Protein AF-A0A3L7WJD2-F1 (afdb_monomer)

Solvent-accessible surface area (backbone atoms only — not comparable to full-atom values): 5671 Å² total; per-residue (Å²): 130,84,70,54,71,47,78,56,98,89,44,78,38,63,30,85,88,67,80,88,63,91,48,61,51,57,42,83,88,50,56,68,68,58,20,53,53,44,50,61,69,74,49,54,73,66,59,56,56,57,70,74,69,75,85,86,83,60,63,42,98,87,72,44,80,47,65,54,61,40,102,83,74,46,82,34,46,57,65,52,68,66,64,68,70,122

Structure (mmCIF, N/CA/C/O backbone):
data_AF-A0A3L7WJD2-F1
#
_entry.id   AF-A0A3L7WJD2-F1
#
loop_
_atom_site.group_PDB
_atom_site.id
_atom_site.type_symbol
_atom_site.label_atom_id
_atom_site.label_alt_id
_atom_site.label_comp_id
_atom_site.label_asym_id
_atom_site.label_entity_id
_atom_site.label_seq_id
_atom_site.pdbx_PDB_ins_code
_atom_site.Cartn_x
_atom_site.Cartn_y
_atom_site.Cartn_z
_atom_site.occupancy
_atom_site.B_iso_or_equiv
_atom_site.auth_seq_id
_atom_site.auth_comp_id
_atom_site.auth_asym_id
_atom_site.auth_atom_id
_atom_site.pdbx_PDB_model_num
ATOM 1 N N . MET A 1 1 ? 3.786 12.968 -2.567 1.00 63.16 1 MET A N 1
ATOM 2 C CA . MET A 1 1 ? 3.780 13.426 -1.158 1.00 63.16 1 MET A CA 1
ATOM 3 C C . MET A 1 1 ? 3.753 12.207 -0.246 1.00 63.16 1 MET A C 1
ATOM 5 O O . MET A 1 1 ? 3.135 11.220 -0.637 1.00 63.16 1 MET A O 1
ATOM 9 N N . PRO A 1 2 ? 4.432 12.225 0.913 1.00 82.25 2 PRO A N 1
ATOM 10 C CA . PRO A 1 2 ? 4.330 11.136 1.879 1.00 82.25 2 PRO A CA 1
ATOM 11 C C . PRO A 1 2 ? 2.886 11.004 2.379 1.00 82.25 2 PRO A C 1
ATOM 13 O O . PRO A 1 2 ? 2.202 12.008 2.572 1.00 82.25 2 PRO A O 1
ATOM 16 N N . LYS A 1 3 ? 2.423 9.765 2.562 1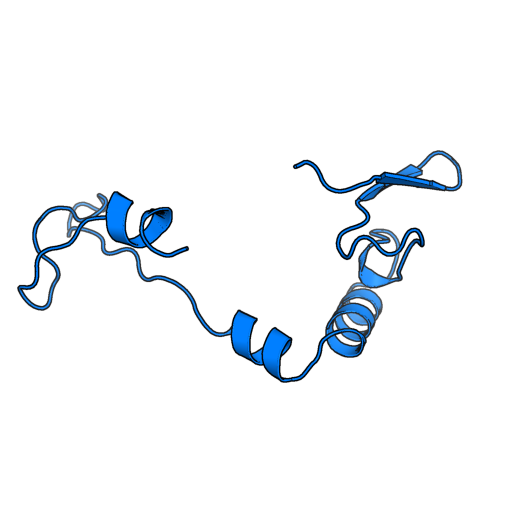.00 86.25 3 LYS A N 1
ATOM 17 C CA . LYS A 1 3 ? 1.096 9.494 3.126 1.00 86.25 3 LYS A CA 1
ATOM 18 C C . LYS A 1 3 ? 1.033 9.942 4.599 1.00 86.25 3 LYS A C 1
ATOM 20 O O . LYS A 1 3 ? 2.060 9.823 5.283 1.00 86.25 3 LYS A O 1
ATOM 25 N N . PRO A 1 4 ? -0.118 10.451 5.083 1.00 93.25 4 PRO A N 1
ATOM 26 C CA . PRO A 1 4 ? -0.305 10.812 6.487 1.00 93.25 4 PRO A CA 1
ATOM 27 C C . PRO A 1 4 ? -0.032 9.636 7.437 1.00 93.25 4 PRO A C 1
ATOM 29 O O . PRO A 1 4 ? 0.019 8.471 7.030 1.00 93.25 4 PRO A O 1
ATOM 32 N N . ARG A 1 5 ? 0.193 9.943 8.717 1.00 95.25 5 ARG A N 1
ATOM 33 C CA . ARG A 1 5 ? 0.462 8.944 9.757 1.00 95.25 5 ARG A CA 1
ATOM 34 C C . ARG A 1 5 ? -0.455 9.151 10.951 1.00 95.25 5 ARG A C 1
ATOM 36 O O . ARG A 1 5 ? -0.726 10.291 11.320 1.00 95.25 5 ARG A O 1
ATOM 43 N N . LEU A 1 6 ? -0.859 8.047 11.568 1.00 95.06 6 LEU A N 1
ATOM 44 C CA . LEU A 1 6 ? -1.685 8.014 12.771 1.00 95.06 6 LEU A CA 1
ATOM 45 C C . LEU A 1 6 ? -0.883 7.384 13.905 1.00 95.06 6 LEU A C 1
ATOM 47 O O . LEU A 1 6 ? -0.259 6.343 13.705 1.00 95.06 6 LEU A O 1
ATOM 51 N N . THR A 1 7 ? -0.908 7.993 15.087 1.00 95.31 7 THR A N 1
ATOM 52 C CA . THR A 1 7 ? -0.277 7.431 16.287 1.00 95.31 7 THR A CA 1
ATOM 53 C C . THR A 1 7 ? -1.357 7.032 17.277 1.00 95.31 7 THR A C 1
ATOM 55 O O . THR A 1 7 ? -2.086 7.889 17.768 1.00 95.31 7 THR A O 1
ATOM 58 N N . ILE A 1 8 ? -1.449 5.736 17.567 1.00 92.62 8 ILE A N 1
ATOM 59 C CA . ILE A 1 8 ? -2.438 5.147 18.476 1.00 92.62 8 ILE A CA 1
ATOM 60 C C . ILE A 1 8 ? -1.684 4.247 19.450 1.00 92.62 8 ILE A C 1
ATOM 62 O O . ILE A 1 8 ? -0.887 3.411 19.025 1.00 92.62 8 ILE A O 1
ATOM 66 N N . ASP A 1 9 ? -1.892 4.457 20.751 1.00 91.44 9 ASP A N 1
ATOM 67 C CA . ASP A 1 9 ? -1.243 3.701 21.834 1.00 91.44 9 ASP A CA 1
ATOM 68 C C . ASP A 1 9 ? 0.291 3.614 21.702 1.00 91.44 9 ASP A C 1
ATOM 70 O O . ASP A 1 9 ? 0.914 2.595 21.991 1.00 91.44 9 ASP A O 1
ATOM 74 N N . GLY A 1 10 ? 0.918 4.689 21.212 1.00 92.81 10 GLY A N 1
ATOM 75 C CA . GLY A 1 10 ? 2.367 4.760 20.999 1.00 92.81 10 GLY A CA 1
ATOM 76 C C . GLY A 1 10 ? 2.877 4.060 19.733 1.00 92.81 10 GLY A C 1
ATOM 77 O O . GLY A 1 10 ? 4.072 4.125 19.452 1.00 92.81 10 GLY A O 1
ATOM 78 N N . VAL A 1 11 ? 2.002 3.448 18.930 1.00 93.81 11 VAL A N 1
ATOM 79 C CA . VAL A 1 11 ? 2.356 2.834 17.643 1.00 93.81 11 VAL A CA 1
ATOM 80 C C . VAL A 1 11 ? 1.957 3.757 16.496 1.00 93.81 11 VAL A C 1
ATOM 82 O O . VAL A 1 11 ? 0.857 4.304 16.477 1.00 93.81 11 VAL A O 1
ATOM 85 N N . THR A 1 12 ? 2.865 3.950 15.537 1.00 94.94 12 THR A N 1
ATOM 86 C CA . THR A 1 12 ? 2.633 4.791 14.355 1.00 94.94 12 THR A CA 1
ATOM 87 C C . THR A 1 12 ? 2.282 3.942 13.135 1.00 94.94 12 THR A C 1
ATOM 89 O O . THR A 1 12 ? 3.077 3.099 12.719 1.00 94.94 12 THR A O 1
ATOM 92 N N . TYR A 1 13 ? 1.140 4.227 12.516 1.00 95.00 13 TYR A N 1
ATOM 93 C CA . TYR A 1 13 ? 0.640 3.581 11.304 1.00 95.00 13 TYR A CA 1
ATOM 94 C C . TYR A 1 13 ? 0.616 4.565 10.133 1.00 95.00 13 TYR A C 1
ATOM 96 O O . TYR A 1 13 ? 0.574 5.784 10.322 1.00 95.00 13 TYR A O 1
ATOM 104 N N . ARG A 1 14 ? 0.674 4.036 8.907 1.00 95.06 14 ARG A N 1
ATOM 105 C CA . ARG A 1 14 ? 0.471 4.825 7.684 1.00 95.06 14 ARG A CA 1
ATOM 106 C C . ARG A 1 14 ? -1.015 4.817 7.354 1.00 95.06 14 ARG A C 1
ATOM 108 O O . ARG A 1 14 ? -1.564 3.734 7.215 1.00 95.06 14 ARG A O 1
ATOM 115 N N . ASP A 1 15 ? -1.587 5.999 7.173 1.00 95.56 15 ASP A N 1
ATOM 116 C CA . ASP A 1 15 ? -2.937 6.182 6.640 1.00 95.56 15 ASP A CA 1
ATOM 117 C C . ASP A 1 15 ? -2.851 6.093 5.108 1.00 95.56 15 ASP A C 1
ATOM 119 O O . ASP A 1 15 ? -2.410 7.023 4.418 1.00 95.56 15 ASP A O 1
ATOM 123 N N . LEU A 1 16 ? -3.115 4.901 4.579 1.00 95.00 16 LEU A N 1
ATOM 124 C CA . LEU A 1 16 ? -2.865 4.559 3.182 1.00 95.00 16 LEU A CA 1
ATOM 125 C C . LEU A 1 16 ? -3.941 5.156 2.268 1.00 95.00 16 LEU A C 1
ATOM 127 O O . LEU A 1 16 ? -3.605 5.651 1.178 1.00 95.00 16 LEU A O 1
ATOM 131 N N . ASN A 1 17 ? -5.197 5.176 2.721 1.00 94.12 17 ASN A N 1
ATOM 132 C CA . ASN A 1 17 ? -6.324 5.750 1.981 1.00 94.12 17 ASN A CA 1
ATOM 133 C C . ASN A 1 17 ? -6.567 7.243 2.299 1.00 94.12 17 ASN A C 1
ATOM 135 O O . ASN A 1 17 ? -7.208 7.925 1.504 1.00 94.12 17 ASN A O 1
ATOM 139 N N . GLY A 1 18 ? -5.967 7.786 3.360 1.00 94.56 18 GLY A N 1
ATOM 140 C CA . GLY A 1 18 ? -6.011 9.206 3.716 1.00 94.56 18 GLY A CA 1
ATOM 141 C C . GLY A 1 18 ? -7.280 9.626 4.461 1.00 94.56 18 GLY A C 1
ATOM 142 O O . GLY A 1 18 ? -7.687 10.782 4.333 1.00 94.56 18 GLY A O 1
ATOM 143 N N . ASN A 1 19 ? -7.950 8.711 5.162 1.00 94.81 19 ASN A N 1
ATOM 144 C CA . ASN A 1 19 ? -9.259 8.965 5.766 1.00 94.81 19 ASN A CA 1
ATOM 145 C C . ASN A 1 19 ? -9.206 9.406 7.243 1.00 94.81 19 ASN A C 1
ATOM 147 O O . ASN A 1 19 ? -10.256 9.677 7.834 1.00 94.81 19 ASN A O 1
ATOM 151 N N . GLY A 1 20 ? -8.011 9.488 7.837 1.00 94.88 20 GLY A N 1
ATOM 152 C CA . GLY A 1 20 ? -7.804 9.971 9.200 1.00 94.88 20 GLY A CA 1
ATOM 153 C C . GLY A 1 20 ? -8.215 9.006 10.319 1.00 94.88 20 GLY A C 1
ATOM 154 O O . GLY A 1 20 ? -8.277 9.431 11.474 1.00 94.88 20 GLY A O 1
ATOM 155 N N . ARG A 1 21 ? -8.487 7.731 10.022 1.00 95.06 21 ARG A N 1
ATOM 156 C CA . ARG A 1 21 ? -8.756 6.671 11.013 1.00 95.06 21 ARG A CA 1
ATOM 157 C C . ARG A 1 21 ? -7.876 5.456 10.742 1.00 95.06 21 ARG A C 1
ATOM 159 O O . ARG A 1 21 ? -7.429 5.257 9.627 1.00 95.06 21 ARG A O 1
ATOM 166 N N . LEU A 1 22 ? -7.628 4.655 11.777 1.00 96.69 22 LEU A N 1
ATOM 167 C CA . LEU A 1 22 ? -6.925 3.384 11.617 1.00 96.69 22 LEU A CA 1
ATOM 168 C C . LEU A 1 22 ? -7.917 2.328 11.136 1.00 96.69 22 LEU A C 1
ATOM 170 O O . LEU A 1 22 ? -8.729 1.844 11.927 1.00 96.69 22 LEU A O 1
ATOM 174 N N . ASP A 1 23 ? -7.847 1.984 9.855 1.00 97.88 23 ASP A N 1
ATOM 175 C CA . ASP A 1 23 ? -8.626 0.878 9.303 1.00 97.88 23 ASP A CA 1
ATOM 176 C C . ASP A 1 23 ? -7.976 -0.481 9.627 1.00 97.88 23 ASP A C 1
ATOM 178 O O . ASP A 1 23 ? -6.772 -0.579 9.886 1.00 97.88 23 ASP A O 1
ATOM 182 N N . VAL A 1 24 ? -8.762 -1.565 9.601 1.00 98.06 24 VAL A N 1
ATOM 183 C CA . VAL A 1 24 ? -8.284 -2.910 9.978 1.00 98.06 24 VAL A CA 1
ATOM 184 C C . VAL A 1 24 ? -7.127 -3.340 9.080 1.00 98.06 24 VAL A C 1
ATOM 186 O O . VAL A 1 24 ? -6.147 -3.889 9.581 1.00 98.06 24 VAL A O 1
ATOM 189 N N . TYR A 1 25 ? -7.186 -3.061 7.774 1.00 98.00 25 TYR A N 1
ATOM 190 C CA . TYR A 1 25 ? -6.118 -3.428 6.838 1.00 98.00 25 TYR A CA 1
ATOM 191 C C . TYR A 1 25 ? -4.773 -2.726 7.115 1.00 98.00 25 TYR A C 1
ATOM 193 O O . TYR A 1 25 ? -3.708 -3.268 6.775 1.00 98.00 25 TYR A O 1
ATOM 201 N N . GLU A 1 26 ? -4.807 -1.565 7.770 1.00 97.25 26 GLU A N 1
ATOM 202 C CA . GLU A 1 26 ? -3.641 -0.748 8.124 1.00 97.25 26 GLU A CA 1
ATOM 203 C C . GLU A 1 26 ? -2.989 -1.191 9.443 1.00 97.25 26 GLU A C 1
ATOM 205 O O . GLU A 1 26 ? -1.784 -0.992 9.631 1.00 97.25 26 GLU A O 1
ATOM 210 N N . ASP A 1 27 ? -3.745 -1.848 10.328 1.00 96.62 27 ASP A N 1
ATOM 211 C CA . ASP A 1 27 ? -3.240 -2.399 11.586 1.00 96.62 27 ASP A CA 1
ATOM 212 C C . ASP A 1 27 ? -2.534 -3.746 11.356 1.00 96.62 27 ASP A C 1
ATOM 214 O O . ASP A 1 27 ? -3.151 -4.795 11.159 1.00 96.62 27 ASP A O 1
ATOM 218 N N . SER A 1 28 ? -1.201 -3.739 11.420 1.00 93.31 28 SER A N 1
ATOM 219 C CA . SER A 1 28 ? -0.370 -4.935 11.237 1.00 93.31 28 SER A CA 1
ATOM 220 C C . SER A 1 28 ? -0.519 -5.989 12.339 1.00 93.31 28 SER A C 1
ATOM 222 O O . SER A 1 28 ? -0.018 -7.099 12.164 1.00 93.31 28 SER A O 1
ATOM 224 N N . ARG A 1 29 ? -1.189 -5.669 13.453 1.00 94.81 29 ARG A N 1
ATOM 225 C CA . ARG A 1 29 ? -1.460 -6.603 14.558 1.00 94.81 29 ARG A CA 1
ATOM 226 C C . ARG A 1 29 ? -2.689 -7.477 14.295 1.00 94.81 29 ARG A C 1
ATOM 228 O O . ARG A 1 29 ? -2.884 -8.467 14.994 1.00 94.81 29 ARG A O 1
ATOM 235 N N . GLN A 1 30 ? -3.526 -7.103 13.325 1.00 97.38 30 GLN A N 1
ATOM 236 C CA . GLN A 1 30 ? -4.737 -7.842 12.971 1.00 97.38 30 GLN A CA 1
ATOM 237 C C . GLN A 1 30 ? -4.409 -9.095 12.139 1.00 97.38 30 GLN A C 1
ATOM 239 O O . GLN A 1 30 ? -3.421 -9.093 11.394 1.00 97.38 30 GLN A O 1
ATOM 244 N N . PRO A 1 31 ? -5.241 -10.155 12.210 1.00 98.38 31 PRO A N 1
ATOM 245 C CA . PRO A 1 31 ? -5.084 -11.344 11.373 1.00 98.38 31 PRO A CA 1
ATOM 246 C C . PRO A 1 31 ? -5.048 -11.005 9.880 1.00 98.38 31 PRO A C 1
ATOM 248 O O . PRO A 1 31 ? -5.753 -10.103 9.423 1.00 98.38 31 PRO A O 1
ATOM 251 N N . LEU A 1 32 ? -4.261 -11.756 9.107 1.00 98.19 32 LEU A N 1
ATOM 252 C CA . LEU A 1 32 ? -4.075 -11.511 7.675 1.00 98.19 32 LEU A CA 1
ATOM 253 C C . LEU A 1 32 ? -5.413 -11.480 6.925 1.00 98.19 32 LEU A C 1
ATOM 255 O O . LEU A 1 32 ? -5.671 -10.566 6.148 1.00 98.19 32 LEU A O 1
ATOM 259 N N . GLU A 1 33 ? -6.279 -12.448 7.194 1.00 98.56 33 GLU A N 1
ATOM 260 C CA . GLU A 1 33 ? -7.571 -12.618 6.536 1.00 98.56 33 GLU A CA 1
ATOM 261 C C . GLU A 1 33 ? -8.503 -11.438 6.827 1.00 98.56 33 GLU A C 1
ATOM 263 O O . GLU A 1 33 ? -9.189 -10.953 5.926 1.00 98.56 33 GLU A O 1
ATOM 268 N N . ALA A 1 34 ? -8.479 -10.9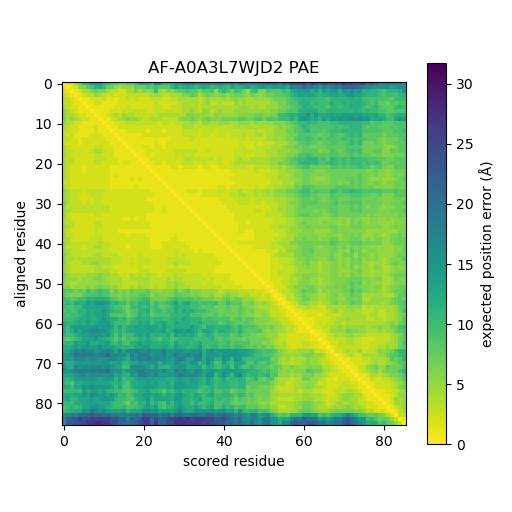22 8.061 1.00 98.56 34 ALA A N 1
ATOM 269 C CA . ALA A 1 34 ? -9.248 -9.742 8.446 1.00 98.56 34 ALA A CA 1
ATOM 270 C C . ALA A 1 34 ? -8.778 -8.503 7.672 1.00 98.56 34 ALA A C 1
ATOM 272 O O . ALA A 1 34 ? -9.595 -7.752 7.141 1.00 98.56 34 ALA A O 1
ATOM 273 N N . ARG A 1 35 ? -7.457 -8.334 7.535 1.00 98.44 35 ARG A N 1
ATOM 274 C CA . ARG A 1 35 ? -6.850 -7.221 6.792 1.00 98.44 35 ARG A CA 1
ATOM 275 C C . ARG A 1 35 ? -7.173 -7.277 5.301 1.00 98.44 35 ARG A C 1
ATOM 277 O O . ARG A 1 35 ? -7.500 -6.256 4.704 1.00 98.44 35 ARG A O 1
ATOM 284 N N . VAL A 1 36 ? -7.106 -8.466 4.703 1.00 98.12 36 VAL A N 1
ATOM 285 C CA . VAL A 1 36 ? -7.451 -8.674 3.289 1.00 98.12 36 VAL A CA 1
ATOM 286 C C . VAL A 1 36 ? -8.934 -8.391 3.050 1.00 98.12 36 VAL A C 1
ATOM 288 O O . VAL A 1 36 ? -9.273 -7.686 2.100 1.00 98.12 36 VAL A O 1
ATOM 291 N N . SER A 1 37 ? -9.814 -8.905 3.914 1.00 98.38 37 SER A N 1
ATOM 292 C CA . SER A 1 37 ? -11.257 -8.696 3.781 1.00 98.38 37 SER A CA 1
ATOM 293 C C . SER A 1 37 ? -11.644 -7.224 3.916 1.00 98.38 37 SER A C 1
ATOM 295 O O . SER A 1 37 ? -12.481 -6.754 3.150 1.00 98.38 37 SER A O 1
ATOM 297 N N . ASP A 1 38 ? -11.044 -6.499 4.862 1.00 98.56 38 ASP A N 1
ATOM 298 C CA . ASP A 1 38 ? -11.298 -5.069 5.053 1.00 98.56 38 ASP A CA 1
ATOM 299 C C . ASP A 1 38 ? -10.832 -4.248 3.841 1.00 98.56 38 ASP A C 1
ATOM 301 O O . ASP A 1 38 ? -11.632 -3.522 3.252 1.00 98.56 38 ASP A O 1
ATOM 305 N N . LEU A 1 39 ? -9.593 -4.451 3.370 1.00 97.69 39 LEU A N 1
ATOM 306 C CA . LEU A 1 39 ? -9.075 -3.759 2.183 1.00 97.69 39 LEU A CA 1
ATOM 307 C C . LEU A 1 39 ? -9.967 -3.990 0.957 1.00 97.69 39 LEU A C 1
ATOM 309 O O . LEU A 1 39 ? -10.393 -3.042 0.300 1.00 97.69 39 LEU A O 1
ATOM 313 N N . LEU A 1 40 ? -10.288 -5.251 0.652 1.00 97.50 40 LEU A N 1
ATOM 314 C CA . LEU A 1 40 ? -11.132 -5.577 -0.498 1.00 97.50 40 LEU A CA 1
ATOM 315 C C . LEU A 1 40 ? -12.579 -5.095 -0.318 1.00 97.50 40 LEU A C 1
ATOM 317 O O . LEU A 1 40 ? -13.255 -4.846 -1.318 1.00 97.50 40 LEU A O 1
ATOM 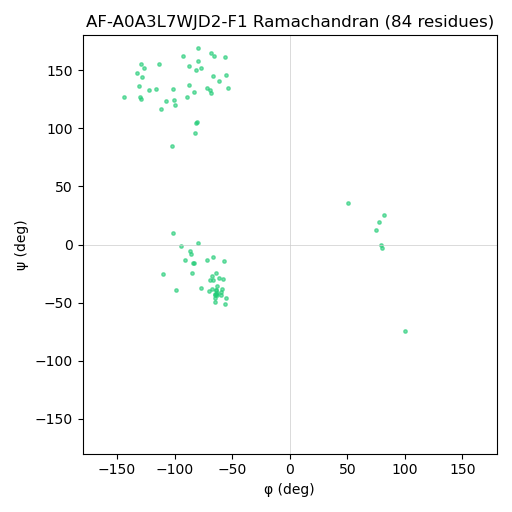321 N N . GLY A 1 41 ? -13.067 -4.971 0.917 1.00 97.81 41 GLY A N 1
ATOM 322 C CA . GLY A 1 41 ? -14.384 -4.416 1.230 1.00 97.81 41 GLY A CA 1
ATOM 323 C C . GLY A 1 41 ? -14.480 -2.912 0.969 1.00 97.81 41 GLY A C 1
ATOM 324 O O . GLY A 1 41 ? -15.546 -2.432 0.590 1.00 97.81 41 GLY A O 1
ATOM 325 N N . GLN A 1 42 ? -13.369 -2.184 1.107 1.00 97.25 42 GLN A N 1
ATOM 326 C CA . GLN A 1 42 ? -13.306 -0.736 0.889 1.00 97.25 42 GLN A CA 1
ATOM 327 C C . GLN A 1 42 ? -13.109 -0.332 -0.582 1.00 97.25 42 GLN A C 1
ATOM 329 O O . GLN A 1 42 ? -13.356 0.818 -0.934 1.00 97.25 42 GLN A O 1
ATOM 334 N N . MET A 1 43 ? -12.690 -1.256 -1.452 1.00 97.50 43 MET A N 1
ATOM 335 C CA . MET A 1 43 ? -12.441 -0.969 -2.867 1.00 97.50 43 MET A CA 1
ATOM 336 C C . MET A 1 43 ? -13.694 -1.107 -3.737 1.00 97.50 43 MET A C 1
ATOM 338 O O . MET A 1 43 ? -14.416 -2.111 -3.694 1.00 97.50 43 MET A O 1
ATOM 342 N N . THR A 1 44 ? -13.876 -0.153 -4.643 1.00 97.50 44 THR A N 1
ATOM 343 C CA . THR A 1 44 ? -14.817 -0.239 -5.762 1.00 97.50 44 THR A CA 1
ATOM 344 C C . THR A 1 44 ? -14.400 -1.332 -6.752 1.00 97.50 44 THR A C 1
ATOM 346 O O . THR A 1 44 ? -13.250 -1.776 -6.800 1.00 97.50 44 THR A O 1
ATOM 349 N N . LEU A 1 45 ? -15.335 -1.766 -7.605 1.00 97.19 45 LEU A N 1
ATOM 350 C CA . LEU A 1 45 ? -15.029 -2.724 -8.673 1.00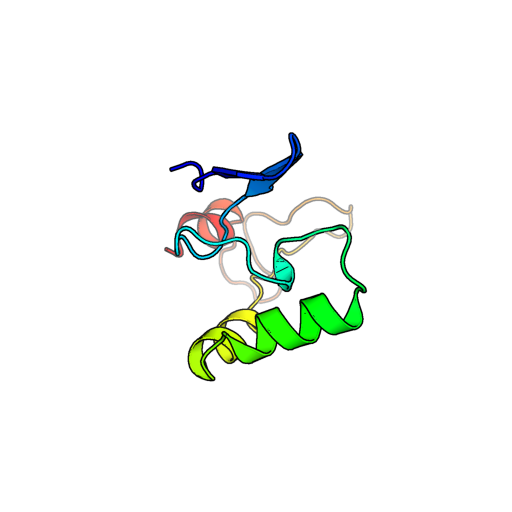 97.19 45 LEU A CA 1
ATOM 351 C C . LEU A 1 45 ? -13.951 -2.192 -9.634 1.00 97.19 45 LEU A C 1
ATOM 353 O O . LEU A 1 45 ? -13.086 -2.953 -10.061 1.00 97.19 45 LEU A O 1
ATOM 357 N N . ALA A 1 46 ? -13.988 -0.894 -9.946 1.00 96.69 46 ALA A N 1
ATOM 358 C CA . ALA A 1 46 ? -13.010 -0.257 -10.820 1.00 96.69 46 ALA A CA 1
ATOM 359 C C . ALA A 1 46 ? -11.604 -0.265 -10.201 1.00 96.69 46 ALA A C 1
ATOM 361 O O . ALA A 1 46 ? -10.642 -0.616 -10.877 1.00 96.69 46 ALA A O 1
ATOM 362 N N . GLU A 1 47 ? -11.483 0.040 -8.908 1.00 95.25 47 GLU A N 1
ATOM 363 C CA . GLU A 1 47 ? -10.197 -0.019 -8.202 1.00 95.25 47 GLU A CA 1
ATOM 364 C C . GLU A 1 47 ? -9.652 -1.450 -8.148 1.00 95.25 47 GLU A C 1
ATOM 366 O O . GLU A 1 47 ? -8.459 -1.658 -8.359 1.00 95.25 47 GLU A O 1
ATOM 371 N N . LYS A 1 48 ? -10.516 -2.457 -7.944 1.00 95.69 48 LYS A N 1
ATOM 372 C CA . LYS A 1 48 ? -10.117 -3.876 -7.991 1.00 95.69 48 LYS A CA 1
ATOM 373 C C . LYS A 1 48 ? -9.614 -4.279 -9.372 1.00 95.69 48 LYS A C 1
ATOM 375 O O . LYS A 1 48 ? -8.597 -4.957 -9.476 1.00 95.69 48 LYS A O 1
ATOM 380 N N . ALA A 1 49 ? -10.306 -3.851 -10.427 1.00 94.94 49 ALA A N 1
ATOM 381 C CA . ALA A 1 49 ? -9.869 -4.085 -11.799 1.00 94.94 49 ALA A CA 1
ATOM 382 C C . ALA A 1 49 ? -8.528 -3.391 -12.091 1.00 94.94 49 ALA A C 1
ATOM 384 O O . ALA A 1 49 ? -7.682 -3.962 -12.775 1.00 94.94 49 ALA A O 1
ATOM 385 N N . GLY A 1 50 ? -8.299 -2.206 -11.517 1.00 92.44 50 GLY A N 1
ATOM 386 C CA . GLY A 1 50 ? -7.033 -1.479 -11.617 1.00 92.44 50 GLY A CA 1
ATOM 387 C C . GLY A 1 50 ? -5.823 -2.264 -11.100 1.00 92.44 50 GLY A C 1
ATOM 388 O O . GLY A 1 50 ? -4.736 -2.118 -11.648 1.00 92.44 50 GLY A O 1
ATOM 389 N N . LEU A 1 51 ? -6.008 -3.155 -10.117 1.00 92.94 51 LEU A N 1
ATOM 390 C CA . LEU A 1 51 ? -4.932 -4.007 -9.588 1.00 92.94 51 LEU A CA 1
ATOM 391 C C . LEU A 1 51 ? -4.491 -5.129 -10.538 1.00 92.94 51 LEU A C 1
ATOM 393 O O . LEU A 1 51 ? -3.467 -5.763 -10.300 1.00 92.94 51 LEU A O 1
ATOM 397 N N . MET A 1 52 ? -5.255 -5.417 -11.591 1.00 93.00 52 MET A N 1
ATOM 398 C CA . MET A 1 52 ? -4.976 -6.553 -12.478 1.00 93.00 52 MET A CA 1
ATOM 399 C C . MET A 1 52 ? -3.994 -6.203 -13.604 1.00 93.00 52 MET A C 1
ATOM 401 O O . MET A 1 52 ? -3.567 -7.087 -14.348 1.00 93.00 52 MET A O 1
ATOM 405 N N . PHE A 1 53 ? -3.598 -4.933 -13.725 1.00 86.69 53 PHE A N 1
ATOM 406 C CA . PHE A 1 53 ? -2.683 -4.461 -14.759 1.00 86.69 53 PHE A CA 1
ATOM 407 C C . PHE A 1 53 ? -1.262 -4.313 -14.218 1.00 86.69 53 PHE A C 1
ATOM 409 O O . PHE A 1 53 ? -1.002 -3.515 -13.322 1.00 86.69 53 PHE A O 1
ATOM 416 N N . HIS A 1 54 ? -0.331 -5.051 -14.818 1.00 83.62 54 HIS A N 1
ATOM 417 C CA . HIS A 1 54 ? 1.092 -4.984 -14.508 1.00 83.62 54 HIS A CA 1
ATOM 418 C C . HIS A 1 54 ? 1.856 -4.628 -15.782 1.00 83.62 54 HIS A C 1
ATOM 420 O O . HIS A 1 54 ? 1.605 -5.209 -16.840 1.00 83.62 54 HIS A O 1
ATOM 426 N N . ASN A 1 55 ? 2.779 -3.670 -15.694 1.00 80.75 55 ASN A N 1
ATOM 427 C CA . ASN A 1 55 ? 3.680 -3.381 -16.805 1.00 80.75 55 ASN A CA 1
ATOM 428 C C . ASN A 1 55 ? 4.690 -4.522 -16.942 1.00 80.75 55 ASN A C 1
ATOM 430 O O . ASN A 1 55 ? 5.260 -4.980 -15.951 1.00 80.75 55 ASN A O 1
ATOM 434 N N . PHE A 1 56 ? 4.908 -4.973 -18.173 1.00 78.50 56 PHE A N 1
ATOM 435 C CA . PHE A 1 56 ? 5.918 -5.981 -18.458 1.00 78.50 56 PHE A CA 1
ATOM 436 C C . PHE A 1 56 ? 7.288 -5.323 -18.609 1.00 78.50 56 PHE A C 1
ATOM 438 O O . PHE A 1 56 ? 7.445 -4.364 -19.371 1.00 78.50 56 PHE A O 1
ATOM 445 N N . THR A 1 57 ? 8.281 -5.889 -17.926 1.00 85.06 57 THR A N 1
ATOM 446 C CA . THR A 1 57 ? 9.694 -5.591 -18.164 1.00 85.06 57 THR A CA 1
ATOM 447 C C . THR A 1 57 ? 10.333 -6.778 -18.864 1.00 85.06 57 THR A C 1
ATOM 449 O O . THR A 1 57 ? 10.262 -7.900 -18.360 1.00 85.06 57 THR A O 1
ATOM 452 N N . PHE A 1 58 ? 10.924 -6.546 -20.034 1.00 86.06 58 PHE A N 1
ATOM 453 C CA . PHE A 1 58 ? 11.590 -7.600 -20.799 1.00 86.06 58 PHE A CA 1
ATOM 454 C C . PHE A 1 58 ? 13.052 -7.758 -20.366 1.00 86.06 58 PHE A C 1
ATOM 456 O O . PHE A 1 58 ? 13.681 -6.813 -19.890 1.00 86.06 58 PHE A O 1
ATOM 463 N N . MET A 1 59 ? 13.594 -8.962 -20.547 1.00 88.25 59 MET A N 1
ATOM 464 C CA . MET A 1 59 ? 14.977 -9.306 -20.208 1.00 88.25 59 MET A CA 1
ATOM 465 C C . MET A 1 59 ? 15.691 -9.915 -21.417 1.00 88.25 59 MET A C 1
ATOM 467 O O . MET A 1 59 ? 15.044 -10.522 -22.273 1.00 88.25 59 MET A O 1
ATOM 471 N N . THR A 1 60 ? 17.010 -9.746 -21.479 1.00 88.06 60 THR A N 1
ATOM 472 C CA . THR A 1 60 ? 17.883 -10.431 -22.441 1.00 88.06 60 THR A CA 1
ATOM 473 C C . THR A 1 60 ? 18.187 -11.860 -21.980 1.00 88.06 60 THR A C 1
ATOM 475 O O . THR A 1 60 ? 17.909 -12.225 -20.835 1.00 88.06 60 THR A O 1
ATOM 478 N N . GLU A 1 61 ? 18.777 -12.678 -22.855 1.00 88.31 61 GLU A N 1
ATOM 479 C CA . GLU A 1 61 ? 19.185 -14.054 -22.526 1.00 88.31 61 GLU A CA 1
ATOM 480 C C . GLU A 1 61 ? 20.239 -14.095 -21.401 1.00 88.31 61 GLU A C 1
ATOM 482 O O . GLU A 1 61 ? 20.263 -15.008 -20.581 1.00 88.31 61 GLU A O 1
ATOM 487 N N . GLU A 1 62 ? 21.047 -13.043 -21.290 1.00 90.44 62 GLU A N 1
ATOM 488 C CA . GLU A 1 62 ? 22.079 -12.848 -20.268 1.00 90.44 62 GLU A CA 1
ATOM 489 C C . GLU A 1 62 ? 21.514 -12.357 -18.922 1.00 90.44 6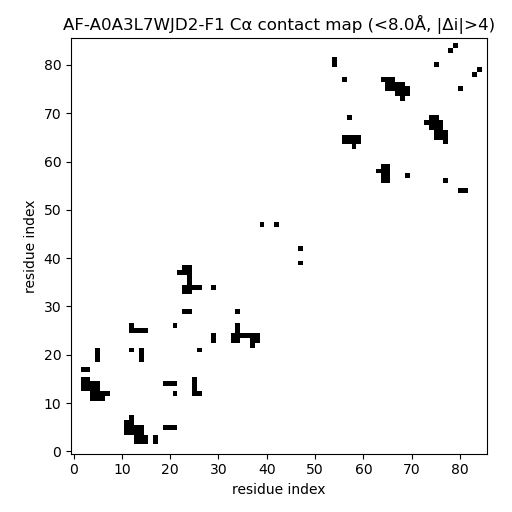2 GLU A C 1
ATOM 491 O O . GLU A 1 62 ? 22.271 -12.109 -17.983 1.00 90.44 62 GLU A O 1
ATOM 496 N N . GLY A 1 63 ? 20.191 -12.192 -18.813 1.00 88.00 63 GLY A 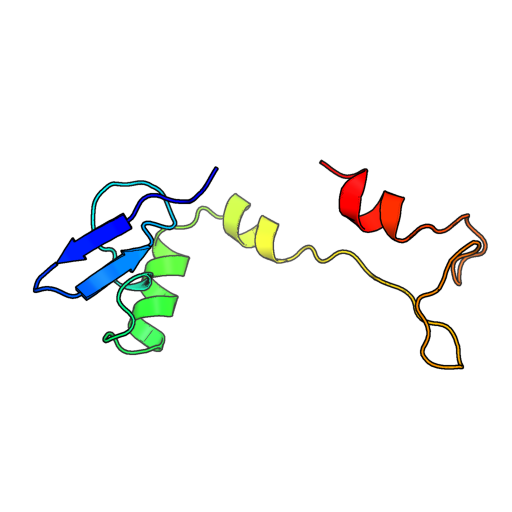N 1
ATOM 497 C CA . GLY A 1 63 ? 19.519 -11.768 -17.583 1.00 88.00 63 GLY A CA 1
ATOM 498 C C . GLY A 1 63 ? 19.635 -10.272 -17.283 1.00 88.00 63 GLY A C 1
ATOM 499 O O . GLY A 1 63 ? 19.426 -9.854 -16.143 1.00 88.00 63 GLY A O 1
ATOM 500 N N . THR A 1 64 ? 19.961 -9.454 -18.286 1.00 89.81 64 THR A N 1
ATOM 501 C CA . THR A 1 64 ? 19.931 -7.988 -18.170 1.00 89.81 64 THR A CA 1
ATOM 502 C C . THR A 1 64 ? 18.585 -7.428 -18.628 1.00 89.81 64 THR A C 1
ATOM 504 O O . THR A 1 64 ? 17.814 -8.121 -19.291 1.00 89.81 64 THR A O 1
ATOM 507 N N . ILE A 1 65 ? 18.262 -6.186 -18.255 1.00 88.88 65 ILE A N 1
ATOM 508 C CA . ILE A 1 65 ? 17.038 -5.525 -18.728 1.00 88.88 65 ILE A CA 1
ATOM 509 C C . ILE A 1 65 ? 17.180 -5.251 -20.227 1.00 88.88 65 ILE A C 1
ATOM 511 O O . ILE A 1 65 ? 18.196 -4.713 -20.667 1.00 88.88 65 ILE A O 1
ATOM 515 N N . LEU A 1 66 ? 16.166 -5.629 -21.004 1.00 88.19 66 LEU A N 1
ATOM 516 C CA . LEU A 1 66 ? 16.142 -5.370 -22.438 1.00 88.19 66 LEU A CA 1
ATOM 517 C C . LEU A 1 66 ? 15.970 -3.868 -22.691 1.00 88.19 66 LEU A C 1
ATOM 519 O O . LEU A 1 66 ? 15.070 -3.245 -22.145 1.00 88.19 66 LEU A O 1
ATOM 523 N N . GLU A 1 67 ? 16.781 -3.301 -23.574 1.00 89.88 67 GLU A N 1
ATOM 524 C CA . GLU A 1 67 ? 16.638 -1.929 -24.068 1.00 89.88 67 GLU A CA 1
ATOM 525 C C . GLU A 1 67 ? 16.774 -1.948 -25.597 1.00 89.88 67 GLU A C 1
ATOM 527 O O . GLU A 1 67 ? 17.493 -2.775 -26.161 1.00 89.88 67 GLU A O 1
ATOM 532 N N . GLY A 1 68 ? 16.080 -1.052 -26.296 1.00 86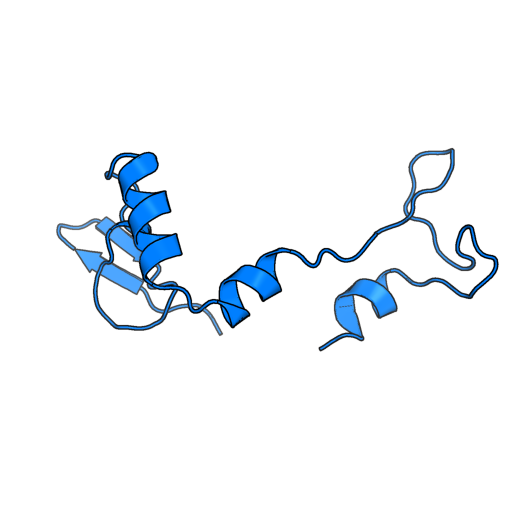.38 68 GLY A N 1
ATOM 533 C CA . GLY A 1 68 ? 16.169 -0.911 -27.750 1.00 86.38 68 GLY A CA 1
ATOM 534 C C . GLY A 1 68 ? 15.024 -1.576 -28.506 1.00 86.38 68 GLY A C 1
ATOM 535 O O . GLY A 1 68 ? 14.161 -0.867 -29.015 1.00 86.38 68 GLY A O 1
ATOM 536 N N . GLN A 1 69 ? 14.994 -2.907 -28.618 1.00 83.81 69 GLN A N 1
ATOM 537 C CA . GLN A 1 69 ? 13.988 -3.618 -29.421 1.00 83.81 69 GLN A CA 1
ATOM 538 C C . GLN A 1 69 ? 13.313 -4.729 -28.616 1.00 83.81 69 GLN A C 1
ATOM 540 O O . GLN A 1 69 ? 13.981 -5.606 -28.083 1.00 83.81 69 GLN A O 1
ATOM 545 N N . SER A 1 70 ? 11.981 -4.699 -28.544 1.00 84.56 70 SER A N 1
ATOM 546 C CA . SER A 1 70 ? 11.169 -5.742 -27.904 1.00 84.56 70 SER A CA 1
ATOM 547 C C . SER A 1 70 ? 11.201 -7.066 -28.686 1.00 84.56 70 SER A C 1
ATOM 549 O O . SER A 1 70 ? 11.485 -7.060 -29.888 1.00 84.56 70 SER A O 1
ATOM 551 N N . PRO A 1 71 ? 10.776 -8.191 -28.074 1.00 82.38 71 PRO A N 1
ATOM 552 C CA . PRO A 1 71 ? 10.610 -9.478 -28.767 1.00 82.38 71 PRO A CA 1
ATOM 553 C C . PRO A 1 71 ? 9.660 -9.448 -29.978 1.00 82.38 71 PRO A C 1
ATOM 555 O O . PRO A 1 71 ? 9.650 -10.371 -30.786 1.00 82.38 71 PRO A O 1
ATOM 558 N N . TRP A 1 72 ? 8.865 -8.385 -30.115 1.00 82.75 72 TRP A N 1
ATOM 559 C CA . TRP A 1 72 ? 7.921 -8.169 -31.215 1.00 82.75 72 TRP A CA 1
ATOM 560 C C . TRP A 1 72 ? 8.446 -7.195 -32.275 1.00 82.75 72 TRP A C 1
ATOM 562 O O . TRP A 1 72 ? 7.699 -6.750 -33.142 1.00 82.75 72 TRP A O 1
ATOM 572 N N . GLY A 1 73 ? 9.722 -6.820 -32.197 1.00 83.25 73 GLY A N 1
ATOM 573 C CA . GLY A 1 73 ? 10.383 -5.967 -33.175 1.00 83.25 73 GLY A CA 1
ATOM 574 C C . GLY A 1 73 ? 10.109 -4.466 -33.029 1.00 83.25 73 GLY A C 1
ATOM 575 O O . GLY A 1 73 ? 10.708 -3.683 -33.763 1.00 83.25 73 GLY A O 1
ATOM 576 N N . ALA A 1 74 ? 9.258 -4.051 -32.087 1.00 84.31 74 ALA A N 1
ATOM 577 C CA . ALA A 1 74 ? 8.982 -2.643 -31.795 1.00 84.31 74 ALA A CA 1
ATOM 578 C C . ALA A 1 74 ? 10.058 -2.026 -30.879 1.00 84.31 74 ALA A C 1
ATOM 580 O O . ALA A 1 74 ? 10.590 -2.758 -30.036 1.00 84.31 74 ALA A O 1
ATOM 581 N N . PRO A 1 75 ? 10.341 -0.709 -30.981 1.00 85.94 75 PRO A N 1
ATOM 582 C CA . PRO A 1 75 ? 11.207 -0.012 -30.036 1.00 85.94 75 PRO A CA 1
ATOM 583 C C . PRO A 1 75 ? 10.752 -0.222 -28.589 1.00 85.94 75 PRO A C 1
ATOM 585 O O . PRO A 1 75 ? 9.560 -0.129 -28.291 1.00 85.94 75 PRO A O 1
ATOM 588 N N . TYR A 1 76 ? 11.695 -0.515 -27.699 1.00 86.94 76 TYR A N 1
ATOM 589 C CA . TYR A 1 76 ? 11.448 -0.747 -26.282 1.00 86.94 76 TYR A CA 1
ATOM 590 C C . TYR A 1 76 ? 12.408 0.068 -25.427 1.00 86.94 76 TYR A C 1
ATOM 592 O O . TYR A 1 76 ? 13.603 0.130 -25.706 1.00 86.94 76 TYR A O 1
ATOM 600 N N . SER A 1 77 ? 11.859 0.673 -24.382 1.00 87.25 77 SER A N 1
ATOM 601 C CA . SER A 1 77 ? 12.589 1.442 -23.385 1.00 87.25 77 SER A CA 1
ATOM 602 C C . SER A 1 77 ? 11.931 1.204 -22.039 1.00 87.25 77 SER A C 1
ATOM 604 O O . SER A 1 77 ? 10.709 1.368 -21.897 1.00 87.25 77 SER A O 1
ATOM 606 N N . THR A 1 78 ? 12.718 0.809 -21.042 1.00 86.44 78 THR A N 1
ATOM 607 C CA . THR A 1 78 ? 12.185 0.626 -19.687 1.00 86.44 78 THR A CA 1
ATOM 608 C C . THR A 1 78 ? 11.781 1.966 -19.097 1.00 86.44 78 THR A C 1
ATOM 610 O O . THR A 1 78 ? 10.738 2.067 -18.455 1.00 86.44 78 THR A O 1
ATOM 613 N N . ALA A 1 79 ? 12.564 3.016 -19.359 1.00 84.81 79 ALA A N 1
ATOM 614 C CA . ALA A 1 79 ? 12.263 4.356 -18.878 1.00 84.81 79 ALA A CA 1
ATOM 615 C C . ALA A 1 79 ? 10.901 4.842 -19.394 1.00 84.81 79 ALA A C 1
ATOM 617 O O . ALA A 1 79 ? 10.088 5.328 -18.611 1.00 84.81 79 ALA A O 1
ATOM 618 N N . ASP A 1 80 ? 10.604 4.621 -20.673 1.00 83.88 80 ASP A N 1
ATOM 619 C CA . ASP A 1 80 ? 9.310 5.003 -21.241 1.00 83.88 80 ASP A CA 1
ATOM 620 C C . ASP A 1 80 ? 8.180 4.110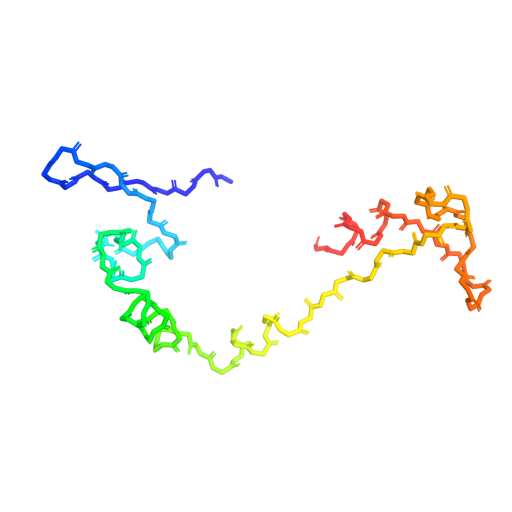 -20.709 1.00 83.88 80 ASP A C 1
ATOM 622 O O . ASP A 1 80 ? 7.103 4.590 -20.359 1.00 83.88 80 ASP A O 1
ATOM 626 N N . SER A 1 81 ? 8.436 2.809 -20.568 1.00 79.38 81 SER A N 1
ATOM 627 C CA . SER A 1 81 ? 7.443 1.851 -20.065 1.00 79.38 81 SER A CA 1
ATOM 628 C C . SER A 1 81 ? 7.075 2.076 -18.593 1.00 79.38 81 SER A C 1
ATOM 630 O O . SER A 1 81 ? 5.950 1.777 -18.194 1.00 79.38 81 SER A O 1
ATOM 632 N N . VAL A 1 82 ? 8.011 2.589 -17.786 1.00 79.38 82 VAL A N 1
ATOM 633 C CA . VAL A 1 82 ? 7.851 2.783 -16.335 1.00 79.38 82 VAL A CA 1
ATOM 634 C C . VAL A 1 82 ? 7.474 4.221 -15.981 1.00 79.38 82 VAL A C 1
ATOM 636 O O . VAL A 1 82 ? 6.656 4.421 -15.086 1.00 79.38 82 VAL A O 1
ATOM 639 N N . PHE A 1 83 ? 8.050 5.219 -16.656 1.00 79.44 83 PHE A N 1
ATOM 640 C CA . PHE A 1 83 ? 7.901 6.631 -16.284 1.00 79.44 83 PHE A CA 1
ATOM 641 C C . PHE A 1 83 ? 7.053 7.452 -17.256 1.00 79.44 83 PHE A C 1
ATOM 643 O O . PHE A 1 83 ? 6.487 8.453 -16.830 1.00 79.44 83 PHE A O 1
ATOM 650 N N . ALA A 1 84 ? 6.941 7.067 -18.534 1.00 67.56 84 ALA A N 1
ATOM 651 C CA . ALA A 1 84 ? 6.186 7.858 -19.515 1.00 67.56 84 ALA A CA 1
ATOM 652 C C . ALA A 1 84 ? 4.681 7.538 -19.538 1.00 67.56 84 ALA A C 1
ATOM 654 O O . ALA A 1 84 ? 3.907 8.245 -20.183 1.00 67.56 84 ALA A O 1
ATOM 655 N N . LYS A 1 85 ? 4.240 6.501 -18.818 1.00 58.25 85 LYS A N 1
ATOM 656 C CA . LYS A 1 85 ? 2.820 6.244 -18.561 1.00 58.25 85 LYS A CA 1
ATOM 657 C C . LYS A 1 85 ? 2.462 6.682 -17.150 1.00 58.25 85 LYS A C 1
ATOM 659 O O . LYS A 1 85 ? 2.466 5.833 -16.274 1.00 58.25 85 LYS A O 1
ATOM 664 N N . HIS A 1 86 ? 2.152 7.969 -16.983 1.00 50.47 86 HIS A N 1
ATOM 665 C CA . HIS A 1 86 ? 1.159 8.553 -16.066 1.00 50.47 86 HIS A CA 1
ATOM 666 C C . HIS A 1 86 ? 1.010 10.049 -16.359 1.00 50.47 86 HIS A C 1
ATOM 668 O O . HIS A 1 86 ? 2.043 10.751 -16.375 1.00 50.47 86 HIS A O 1
#

Radius of gyration: 19.21 Å; Cα contacts (8 Å, |Δi|>4): 82; chains: 1; bounding box: 37×28×55 Å

Nearest PDB structures (foldseek):
  7qe1-assembly1_A  TM=9.167E-01  e=1.508E-04  unidentified
  7qe2-assembly2_B  TM=6.356E-01  e=5.530E-05  unidentified
  7qe1-assembly2_B  TM=6.522E-01  e=1.080E-04  unidentified
  7qee-assembly1_A  TM=6.479E-01  e=1.010E-04  synthetic construct
  7qee-assembly2_B  TM=6.884E-01  e=3.149E-04  synthetic construct

Sequence (86 aa):
MPKPRLTIDGVTYRDLNGNGRLDVYEDSRQPLEARVSDLLGQMTLAEKAGLMFHNFTFMTEEGTILEGQSPWGAPYSTADSVFAKH

Secondary structure (DSSP, 8-state):
-PPPEEEETTEEEE-SS-SSS--GGG-TTS-HHHHHHHHHHHS-HHHHHHTT------B-TTSSBP-EE-TTSSEE-HHHHHHS--

Foldseek 3Di:
DAADWDADPNDIWGPPVNPRDCFQLGDPVHDPVNNVCRVVVPDDPVVVVVVVDDQDFDADPVGHTDAQADPVGDHDDPCCSPPVPD

pLDDT: mean 90.1, std 8.9, range [50.47, 98.56]

Mean predicted aligned error: 6.48 Å

=== Feature glossary ===
The record interleaves many kinds of information about one protein. Here is each kind framed as the question it answers.

Q: What are the backbone torsion angles?
A: φ (phi) and ψ (psi) are the two rotatable backbone dihedrals per residue: φ is the C(i-1)–N–Cα–C torsion, ψ is the N–Cα–C–N(i+1) torsion, both in degrees on (−180°, 180°]. α-helical residue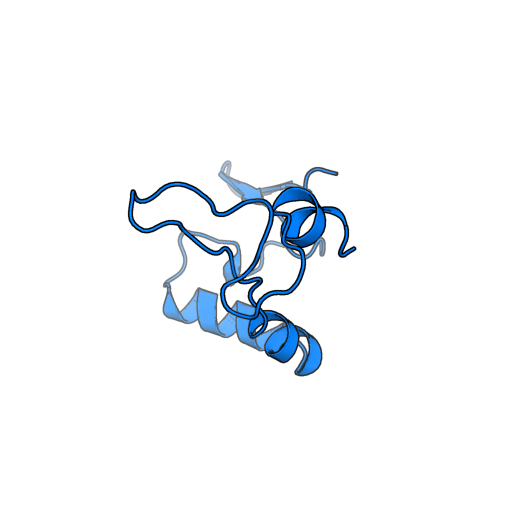s cluster near (−60°, −45°); β-strand residues near (−120°, +130°). A Ramachandran plot is simply a scatter of (φ, ψ) for every residue.

Q: What is the amino-acid chain?
A: This is the polypeptide sequence — one letter per residue, N-terminus first. Length ranges from a few dozen residues for small domains to over a thousand for large multi-domain proteins.

Q: How mobile is each atom in the crystal?
A: For experimental (PDB) structures, the B-factor (temperature factor) quantifies the positional spread of each atom in the crystal — a combination of thermal vibration and static disorder — in units of Å². High B-factors mark flexible loops or poorly resolved regions; low B-factors mark the rigid, well-ordered core.

Q: Are the domains correctly placed relative to each other?
A: Predicted Aligned Error (PAE) is an AlphaFold confidence matrix: entry (i, j) is the expected error in the position of residue j, in ångströms, when the prediction is superimposed on the true structure at residue i. Low PAE within a block of residues means that block is internally rigid and well-predicted; high PAE between two blocks means their relative placement is uncertain even if each block individually is confident.

Q: How confident is the AlphaFold model at each residue?
A: pLDDT is the predicted lDDT-Cα score: AlphaFold's confidence that the local environment of each residue (all inter-atomic distances within 15 Å) is correctly placed. It is a per-residue number between 0 and 100, with higher meaning more reliable.

Q: What family and function is it annotated with?
A: Functional annotations link the protein to curated databases. InterPro entries identify conserved domains and families by matching the sequence against member-database signatures (Pfam, PROSITE, CDD, …). Gene Ontology (GO) terms describe molecular function, biological process, and cellular component in a controlled vocabulary. CATH places the structure in a hierarchical fold classification (Class/Architecture/Topology/Homologous-superfamily). The organism is the source species.

Q: How big and how compact is the whole molecule?
A: Three whole-structure scalars: the radius of gyration (RMS distance of Cα from centroid, in Å), the count of Cα–Cα contacts (pairs closer than 8 Å and separated by more than four residues in sequence — i.e. tertiary, not local, contacts), and the bounding-box dimensions. Together they distinguish compact globular folds from extended fibres or disordered chains.

Q: What known structures does this most resemble?
A: The Foldseek neighbor list gives the closest experimentally determined structures in the PDB, ranked by structural alignment. TM-score near 1 means near-identical fold; near 0.3 means only rough topology match. This is how one finds what a novel AlphaFold prediction most resembles in the solved-structure universe.

Q: Which residues are buried vs exposed?
A: SASA measures how much of the protein is reachable by solvent. It is computed by rolling a water-sized probe over the atomic surface and summing the exposed area (Å²). Per-residue SASA distinguishes core (buried, low SASA) from surface (exposed, high SASA) residues; total SASA is a whole-molecule size measure.

Q: Which residues are in helices, strands, or loops?
A: Eight-state secondary structure (DSSP): H is the canonical α-helix, G the tighter 3₁₀-helix, I the wider π-helix; E/B are β-structure, T and S are turns and bends, and '-' is everything else. DSSP derives these from the pattern of main-chain N–H···O=C hydrogen bonds, not from the sequence.

Q: Where is each backbone atom in 3D?
A: Structure coordinates are given as an mmCIF _atom_site loop: one row per atom with element, residue name, chain id, sequence number, and x/y/z position in Å. Only the four main-chain atoms per residue are included here; side chains are omitted to keep the record compact.

Q: What if only a Cα trace is available?
A: Three-state secondary structure (P-SEA) collapses the eight DSSP classes into helix (a), strand (b), and coil (c). P-SEA assigns these from Cα geometry alone — distances and angles — without requiring backbone oxygens, so it works on any Cα trace.

Q: What do the rendered images show?
A: The six renders are orthographic views along the three Cartesian axes in both directions. Representation (cartoon, sticks, or surface) and color scheme (sequence-rainbow or by-chain) vary across proteins so the training set covers all the common visualization conventions.

Q: What does the local fold look like, residue by residue?
A: Foldseek's 3Di representation compresses backbone geometry into a per-residue letter drawn from a learned twenty-state alphabet. It captures the tertiary interaction pattern around each residue — which residues are packed against it in space, regardless of where they are in sequence.

Q: What do the diagnostic plots show?
A: The contact map is a binary N×N matrix image: pixel (i, j) is dark where Cα_i and Cα_j are within 8 Å and |i−j|>4. Because the |i−j|>4 filter removes local helical contacts, off-diagonal stripes parallel to the main diagonal indicate parallel β-sheets; stripes perpendicular to it indicate antiparallel β-sheets. The Ramachandran plot scatters every residue's (φ, ψ) pair against the sterically allowed regions. The PAE heatmap renders the predicted-aligned-error matrix.